Protein AF-A0A4R9JH61-F1 (afdb_monomer_lite)

pLDDT: mean 77.39, std 16.46, range [37.72, 97.69]

Sequence (126 aa):
MKALLVLPFFCFAVSLSAEALPSGEEFLKMDLDRALPLVESLSKEDSKILVSELRAEIKKSYPKVDHFYFLISHLEEIQAIEKEQARLRSLLWVYGLAFFLFFGFLGFLLLRQRQAIRDINQMLGK

Secondary structure (DSSP, 8-state):
-------------------PPPPHHHHHTS-HHHHHHHHHH--HHHHHHHHHHHHHHHHHH-TTHHHHHHHHHHHHHHHHHHHHHHHHHHHHHHHHHHHHHHHHHHHHHHHHHHHHHHHHHHHTT-

Organism: NCBI:txid2484948

Radius of gyration: 31.84 Å; chains: 1; bounding box: 53×57×86 Å

Structure (mmCIF, N/CA/C/O backbone):
data_AF-A0A4R9JH61-F1
#
_entry.id   AF-A0A4R9JH61-F1
#
loop_
_atom_site.group_PDB
_atom_site.id
_atom_site.type_symbol
_atom_site.label_atom_id
_atom_site.label_alt_id
_atom_site.label_comp_id
_atom_site.label_asym_id
_atom_site.label_entity_id
_atom_site.label_seq_id
_atom_site.pdbx_PDB_ins_code
_atom_site.Cartn_x
_atom_site.Cartn_y
_atom_site.Cartn_z
_atom_site.occupancy
_atom_site.B_iso_or_equiv
_atom_site.auth_seq_id
_atom_site.auth_comp_id
_atom_site.auth_asym_id
_atom_site.auth_atom_id
_atom_site.pdbx_PDB_model_num
ATOM 1 N N . MET A 1 1 ? 17.001 -47.892 22.574 1.00 41.22 1 MET A N 1
ATOM 2 C CA . MET A 1 1 ? 17.293 -48.192 21.149 1.00 41.22 1 MET A CA 1
ATOM 3 C C . MET A 1 1 ? 15.953 -48.536 20.504 1.00 41.22 1 MET A C 1
ATOM 5 O O . MET A 1 1 ? 15.289 -49.395 21.048 1.00 41.22 1 MET A O 1
ATOM 9 N N . LYS A 1 2 ? 15.422 -47.914 19.454 1.00 42.78 2 LYS A N 1
ATOM 10 C CA . LYS A 1 2 ? 15.968 -47.077 18.384 1.00 42.78 2 LYS A CA 1
ATOM 11 C C . LYS A 1 2 ? 14.905 -46.023 18.042 1.00 42.78 2 LYS A C 1
ATOM 13 O O . LYS A 1 2 ? 13.738 -46.367 17.889 1.00 42.78 2 LYS A O 1
ATOM 18 N N . ALA A 1 3 ? 15.322 -44.766 17.937 1.00 44.16 3 ALA A N 1
ATOM 19 C CA . ALA A 1 3 ? 14.541 -43.724 17.292 1.00 44.16 3 ALA A CA 1
ATOM 20 C C . ALA A 1 3 ? 14.484 -44.042 15.793 1.00 44.16 3 ALA A C 1
ATOM 22 O O . ALA A 1 3 ? 15.529 -44.215 15.166 1.00 44.16 3 ALA A O 1
ATOM 23 N N . LEU A 1 4 ? 13.282 -44.158 15.234 1.00 43.97 4 LEU A N 1
ATOM 24 C CA . LEU A 1 4 ? 13.083 -44.281 13.796 1.00 43.97 4 LEU A CA 1
ATOM 25 C C . LEU A 1 4 ? 12.769 -42.879 13.254 1.00 43.97 4 LEU A C 1
ATOM 27 O O . LEU A 1 4 ? 11.615 -42.488 13.117 1.00 43.97 4 LEU A O 1
ATOM 31 N N . LEU A 1 5 ? 13.822 -42.091 13.028 1.00 48.38 5 LEU A N 1
ATOM 32 C CA . LEU A 1 5 ? 13.764 -40.880 12.213 1.00 48.38 5 LEU A CA 1
ATOM 33 C C . LEU A 1 5 ? 13.569 -41.318 10.758 1.00 48.38 5 LEU A C 1
ATOM 35 O O . LEU A 1 5 ? 14.515 -41.775 10.121 1.00 48.38 5 LEU A O 1
ATOM 39 N N . VAL A 1 6 ? 12.349 -41.199 10.238 1.00 46.88 6 VAL A N 1
ATOM 40 C CA . VAL A 1 6 ? 12.094 -41.307 8.798 1.00 46.88 6 VAL A CA 1
ATOM 41 C C . VAL A 1 6 ? 12.058 -39.893 8.239 1.00 46.88 6 VAL A C 1
ATOM 43 O O . VAL A 1 6 ? 11.045 -39.203 8.269 1.00 46.88 6 VAL A O 1
ATOM 46 N N . LEU A 1 7 ? 13.226 -39.459 7.785 1.00 50.25 7 LEU A N 1
ATOM 47 C CA . LEU A 1 7 ? 13.425 -38.313 6.911 1.00 50.25 7 LEU A CA 1
ATOM 48 C C . LEU A 1 7 ? 13.150 -38.803 5.482 1.00 50.25 7 LEU A C 1
ATOM 50 O O . LEU A 1 7 ? 13.860 -39.706 5.036 1.00 50.25 7 LEU A O 1
ATOM 54 N N . PRO A 1 8 ? 12.206 -38.235 4.717 1.00 52.72 8 PRO A N 1
ATOM 55 C CA . PRO A 1 8 ? 12.297 -38.306 3.277 1.00 52.72 8 PRO A CA 1
ATOM 56 C C . PRO A 1 8 ? 13.042 -37.057 2.815 1.00 52.72 8 PRO A C 1
ATOM 58 O O . PRO A 1 8 ? 12.462 -36.022 2.498 1.00 52.72 8 PRO A O 1
ATOM 61 N N . PHE A 1 9 ? 14.367 -37.184 2.791 1.00 50.69 9 PHE A N 1
ATOM 62 C CA . PHE A 1 9 ? 15.212 -36.440 1.869 1.00 50.69 9 PHE A CA 1
ATOM 63 C C . PHE A 1 9 ? 14.895 -36.991 0.475 1.00 50.69 9 PHE A C 1
ATOM 65 O O . PHE A 1 9 ? 15.537 -37.930 0.010 1.00 50.69 9 PHE A O 1
ATOM 72 N N . PHE A 1 10 ? 13.828 -36.495 -0.152 1.00 45.00 10 PHE A N 1
ATOM 73 C CA . PHE A 1 10 ? 13.575 -36.780 -1.558 1.00 45.00 10 PHE A CA 1
ATOM 74 C C . PHE A 1 10 ? 14.138 -35.625 -2.371 1.00 45.00 10 PHE A C 1
ATOM 76 O O . PHE A 1 10 ? 13.542 -34.557 -2.493 1.00 45.00 10 PHE A O 1
ATOM 83 N N . CYS A 1 11 ? 15.351 -35.867 -2.861 1.00 46.19 11 CYS A N 1
ATOM 84 C CA . CYS A 1 11 ? 16.021 -35.108 -3.895 1.00 46.19 11 CYS A CA 1
ATOM 85 C C . CYS A 1 11 ? 15.071 -34.885 -5.075 1.00 46.19 11 CYS A C 1
ATOM 87 O O . CYS A 1 11 ? 14.910 -35.762 -5.920 1.00 46.19 11 CYS A O 1
ATOM 89 N N . PHE A 1 12 ? 14.490 -33.694 -5.166 1.00 37.97 12 PHE A N 1
ATOM 90 C CA . PHE A 1 12 ? 14.013 -33.162 -6.434 1.00 37.97 12 PHE A CA 1
ATOM 91 C C . PHE A 1 12 ? 15.093 -32.215 -6.959 1.00 37.97 12 PHE A C 1
ATOM 93 O O . PHE A 1 12 ? 14.965 -30.996 -6.950 1.00 37.97 12 PHE A O 1
ATOM 100 N N . ALA A 1 13 ? 16.215 -32.810 -7.371 1.00 42.88 13 ALA A N 1
ATOM 101 C CA . ALA A 1 13 ? 17.146 -32.160 -8.277 1.00 42.88 13 ALA A CA 1
ATOM 102 C C . ALA A 1 13 ? 16.502 -32.202 -9.667 1.00 42.88 13 ALA A C 1
ATOM 104 O O . ALA A 1 13 ? 16.837 -33.038 -10.502 1.00 42.88 13 ALA A O 1
ATOM 105 N N . VAL A 1 14 ? 15.515 -31.331 -9.889 1.00 40.16 14 VAL A N 1
ATOM 106 C CA . VAL A 1 14 ? 15.151 -30.952 -11.251 1.00 40.16 14 VAL A CA 1
ATOM 107 C C . VAL A 1 14 ? 16.349 -30.181 -11.759 1.00 40.16 14 VAL A C 1
ATOM 109 O O . VAL A 1 14 ? 16.620 -29.064 -11.322 1.00 40.16 14 VAL A O 1
ATOM 112 N N . SER A 1 15 ? 17.112 -30.823 -12.637 1.00 40.75 15 SER A N 1
ATOM 113 C CA . SER A 1 15 ? 17.967 -30.125 -13.578 1.00 40.75 15 SER A CA 1
ATOM 114 C C . SER A 1 15 ? 17.061 -29.194 -14.371 1.00 40.75 15 SER A C 1
ATOM 116 O O . SER A 1 15 ? 16.419 -29.607 -15.334 1.00 40.75 15 SER A O 1
ATOM 118 N N . LEU A 1 16 ? 16.944 -27.957 -13.890 1.00 37.72 16 LEU A N 1
ATOM 119 C CA . LEU A 1 16 ? 16.338 -26.864 -14.620 1.00 37.72 16 LEU A CA 1
ATOM 120 C C . LEU A 1 16 ? 17.279 -26.653 -15.800 1.00 37.72 16 LEU A C 1
ATOM 122 O O . LEU A 1 16 ? 18.367 -26.096 -15.654 1.00 37.72 16 LEU A O 1
ATOM 126 N N . SER A 1 17 ? 16.920 -27.276 -16.923 1.00 38.31 17 SER A N 1
ATOM 127 C CA . SER A 1 17 ? 17.529 -27.009 -18.214 1.00 38.31 17 SER A CA 1
ATOM 128 C C . SER A 1 17 ? 17.544 -25.495 -18.341 1.00 38.31 17 SER A C 1
ATOM 130 O O . SER A 1 17 ? 16.485 -24.870 -18.292 1.00 38.31 17 SER A O 1
ATOM 132 N N . ALA A 1 18 ? 18.738 -24.910 -18.371 1.00 43.38 18 ALA A N 1
ATOM 133 C CA . ALA A 1 18 ? 18.910 -23.504 -18.672 1.00 43.38 18 ALA A CA 1
ATOM 134 C C . ALA A 1 18 ? 18.510 -23.337 -20.140 1.00 43.38 18 ALA A C 1
ATOM 136 O O . ALA A 1 18 ? 19.352 -23.399 -21.035 1.00 43.38 18 ALA A O 1
ATOM 137 N N . GLU A 1 19 ? 17.202 -23.243 -20.381 1.00 50.78 19 GLU A N 1
ATOM 138 C CA . GLU A 1 19 ? 16.652 -22.745 -21.630 1.00 50.78 19 GLU A CA 1
ATOM 139 C C . GLU A 1 19 ? 17.307 -21.376 -21.813 1.00 50.78 19 GLU A C 1
ATOM 141 O O . GLU A 1 19 ? 17.181 -20.497 -20.955 1.00 50.78 19 GLU A O 1
ATOM 146 N N . ALA A 1 20 ? 18.141 -21.252 -22.843 1.00 59.88 20 ALA A N 1
ATOM 147 C CA . ALA A 1 20 ? 18.878 -20.028 -23.092 1.00 59.88 20 ALA A CA 1
ATOM 148 C C . ALA A 1 20 ? 17.877 -18.871 -23.176 1.00 59.88 20 ALA A C 1
ATOM 150 O O . ALA A 1 20 ? 16.856 -18.987 -23.855 1.00 59.88 20 ALA A O 1
ATOM 151 N N . LEU A 1 21 ? 18.156 -17.784 -22.452 1.00 63.84 21 LEU A N 1
ATOM 152 C CA . LEU A 1 21 ? 17.295 -16.607 -22.461 1.00 63.84 21 LEU A CA 1
ATOM 153 C C . LEU A 1 21 ? 17.053 -16.168 -23.911 1.00 63.84 21 LEU A C 1
ATOM 155 O O . LEU A 1 21 ? 18.028 -16.015 -24.655 1.00 63.84 21 LEU A O 1
ATOM 159 N N . PRO A 1 22 ? 15.786 -15.985 -24.324 1.00 69.94 22 PRO A N 1
ATOM 160 C CA . PRO A 1 22 ? 15.492 -15.514 -25.664 1.00 69.94 22 PRO A CA 1
ATOM 161 C C . PRO A 1 22 ? 16.076 -14.114 -25.828 1.00 69.94 22 PRO A C 1
ATOM 163 O O . PRO A 1 22 ? 15.961 -13.273 -24.934 1.00 69.94 22 PRO A O 1
ATOM 166 N N . SER A 1 23 ? 16.694 -13.865 -26.979 1.00 72.81 23 SER A N 1
ATOM 167 C CA . SER A 1 23 ? 17.233 -12.539 -27.285 1.00 72.81 23 SER A CA 1
ATOM 168 C C . SER A 1 23 ? 16.116 -11.491 -27.308 1.00 72.81 23 SER A C 1
ATOM 170 O O . SER A 1 23 ? 14.976 -11.796 -27.668 1.00 72.81 23 SER A O 1
ATOM 172 N N . GLY A 1 24 ? 16.430 -10.232 -26.989 1.00 66.94 24 GLY A N 1
ATOM 173 C CA . GLY A 1 24 ? 15.439 -9.143 -27.027 1.00 66.94 24 GLY A CA 1
ATOM 174 C C . GLY A 1 24 ? 14.651 -9.029 -28.350 1.00 66.94 24 GLY A C 1
ATOM 175 O O . GLY A 1 24 ? 13.469 -8.694 -28.335 1.00 66.94 24 GLY A O 1
ATOM 176 N N . GLU A 1 25 ? 15.258 -9.361 -29.494 1.00 68.00 25 GLU A N 1
ATOM 177 C CA . GLU A 1 25 ? 14.579 -9.374 -30.801 1.00 68.00 25 GLU A CA 1
ATOM 178 C C . GLU A 1 25 ? 13.568 -10.527 -30.932 1.00 68.00 25 GLU A C 1
ATOM 180 O O . GLU A 1 25 ? 12.471 -10.346 -31.465 1.00 68.00 25 GLU A O 1
ATOM 185 N N . GLU A 1 26 ? 13.930 -11.710 -30.438 1.00 71.81 26 GLU A N 1
ATOM 186 C CA . GLU A 1 26 ? 13.079 -12.901 -30.438 1.00 71.81 26 GLU A CA 1
ATOM 187 C C . GLU A 1 26 ? 11.907 -12.742 -29.465 1.00 71.81 26 GLU A C 1
ATOM 189 O O . GLU A 1 26 ? 10.772 -13.081 -29.798 1.00 71.81 26 GLU A O 1
ATOM 194 N N . PHE A 1 27 ? 12.155 -12.112 -28.315 1.00 72.69 27 PHE A N 1
ATOM 195 C CA . PHE A 1 27 ? 11.123 -11.791 -27.337 1.00 72.69 27 PHE A CA 1
ATOM 196 C C . PHE A 1 27 ? 10.089 -10.785 -27.877 1.00 72.69 27 PHE A C 1
ATOM 198 O O . PHE A 1 27 ? 8.895 -10.962 -27.655 1.00 72.69 27 PHE A O 1
ATOM 205 N N . LEU A 1 28 ? 10.505 -9.764 -28.642 1.00 70.00 28 LEU A N 1
ATOM 206 C CA . LEU A 1 28 ? 9.579 -8.788 -29.251 1.00 70.00 28 LEU A CA 1
ATOM 207 C C . LEU A 1 28 ? 8.662 -9.385 -30.323 1.00 70.00 28 LEU A C 1
ATOM 209 O O . LEU A 1 28 ? 7.598 -8.831 -30.591 1.00 70.00 28 LEU A O 1
ATOM 213 N N . LYS A 1 29 ? 9.089 -10.474 -30.967 1.00 78.12 29 LYS A N 1
ATOM 214 C CA . LYS A 1 29 ? 8.329 -11.157 -32.024 1.00 78.12 29 LYS A CA 1
ATOM 215 C C . LYS A 1 29 ? 7.487 -12.319 -31.492 1.00 78.12 29 LYS A C 1
ATOM 217 O O . LYS A 1 29 ? 6.760 -12.932 -32.270 1.00 78.12 29 LYS A O 1
ATOM 222 N N . MET A 1 30 ? 7.604 -12.644 -30.205 1.00 77.94 30 MET A N 1
ATOM 223 C CA . MET A 1 30 ? 6.884 -13.746 -29.579 1.00 77.94 30 MET A CA 1
ATOM 224 C C . MET A 1 30 ? 5.426 -13.359 -29.298 1.00 77.94 30 MET A C 1
ATOM 226 O O . MET A 1 30 ? 5.140 -12.258 -28.831 1.00 77.94 30 MET A O 1
ATOM 230 N N . ASP A 1 31 ? 4.501 -14.287 -29.547 1.00 75.69 31 ASP A N 1
ATOM 231 C CA . ASP A 1 31 ? 3.092 -14.103 -29.197 1.00 75.69 31 ASP A CA 1
ATOM 232 C C . ASP A 1 31 ? 2.904 -13.985 -27.677 1.00 75.69 31 ASP A C 1
ATOM 234 O O . ASP A 1 31 ? 3.561 -14.675 -26.888 1.00 75.69 31 ASP A O 1
ATOM 238 N N . LEU A 1 32 ? 1.953 -13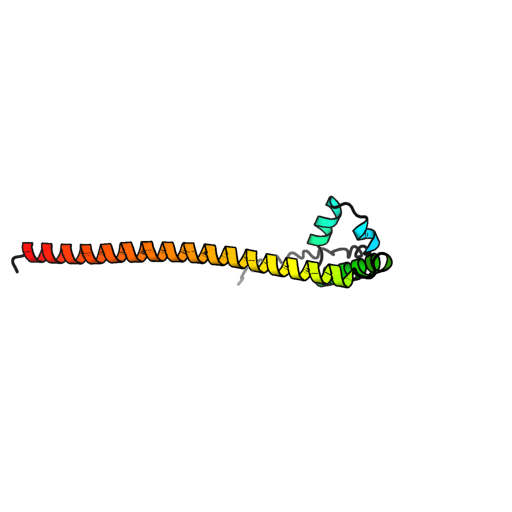.141 -27.266 1.00 69.75 32 LEU A N 1
ATOM 239 C CA . LEU A 1 32 ? 1.699 -12.804 -25.860 1.00 69.75 32 LEU A CA 1
ATOM 240 C C . LEU A 1 32 ? 1.420 -14.046 -24.990 1.00 69.75 32 LEU A C 1
ATOM 242 O O . LEU A 1 32 ? 1.876 -14.113 -23.849 1.00 69.75 32 LEU A O 1
ATOM 246 N N . ASP A 1 33 ? 0.761 -15.059 -25.559 1.00 73.62 33 ASP A N 1
ATOM 247 C CA . ASP A 1 33 ? 0.428 -16.328 -24.893 1.00 73.62 33 ASP A CA 1
ATOM 248 C C . ASP A 1 33 ? 1.664 -17.160 -24.510 1.00 73.62 33 ASP A C 1
ATOM 250 O O . ASP A 1 33 ? 1.609 -17.976 -23.591 1.00 73.62 33 ASP A O 1
ATOM 254 N N . ARG A 1 34 ? 2.793 -16.960 -25.203 1.00 73.62 34 ARG A N 1
ATOM 255 C CA . ARG A 1 34 ? 4.076 -17.620 -24.905 1.00 73.62 34 ARG A CA 1
ATOM 256 C C . ARG A 1 34 ? 5.026 -16.722 -24.123 1.00 73.62 34 ARG A C 1
ATOM 258 O O . ARG A 1 34 ? 5.815 -17.227 -23.329 1.00 73.62 34 ARG A O 1
ATOM 265 N N . ALA A 1 35 ? 4.924 -15.409 -24.312 1.00 73.69 35 ALA A N 1
ATOM 266 C CA . ALA A 1 35 ? 5.749 -14.437 -23.608 1.00 73.69 35 ALA A CA 1
ATOM 267 C C . ALA A 1 35 ? 5.393 -14.344 -22.114 1.00 73.69 35 ALA A C 1
ATOM 269 O O . ALA A 1 35 ? 6.292 -14.262 -21.281 1.00 73.69 35 ALA A O 1
ATOM 270 N N . LEU A 1 36 ? 4.102 -14.398 -21.756 1.00 73.75 36 LEU A N 1
ATOM 271 C CA . LEU A 1 36 ? 3.650 -14.251 -20.365 1.00 73.75 36 LEU A CA 1
ATOM 272 C C . LEU A 1 36 ? 4.179 -15.351 -19.419 1.00 73.75 36 LEU A C 1
ATOM 274 O O . LEU A 1 36 ? 4.791 -14.993 -18.412 1.00 73.75 36 LEU A O 1
ATOM 278 N N . PRO A 1 37 ? 4.053 -16.659 -19.732 1.00 78.12 37 PRO A N 1
ATOM 279 C CA . PRO A 1 37 ? 4.622 -17.715 -18.889 1.00 78.12 37 PRO A CA 1
ATOM 280 C C . PRO A 1 37 ? 6.145 -17.616 -18.766 1.00 78.12 37 PRO A C 1
ATOM 282 O O . PRO A 1 37 ? 6.714 -17.942 -17.726 1.00 78.12 37 PRO A O 1
ATOM 285 N N . LEU A 1 38 ? 6.810 -17.150 -19.829 1.00 76.00 38 LEU A N 1
ATOM 286 C CA . LEU A 1 38 ? 8.256 -16.988 -19.847 1.00 76.00 38 LEU A CA 1
ATOM 287 C C . LEU A 1 38 ? 8.669 -15.869 -18.890 1.00 76.00 38 LEU A C 1
ATOM 289 O O . LEU A 1 38 ? 9.507 -16.117 -18.030 1.00 76.00 38 LEU A O 1
ATOM 293 N N . VAL A 1 39 ? 8.008 -14.705 -18.940 1.00 77.44 39 VAL A N 1
ATOM 294 C CA . VAL A 1 39 ? 8.226 -13.589 -17.997 1.00 77.44 39 VAL A CA 1
ATOM 295 C C . VAL A 1 39 ? 7.991 -14.006 -16.547 1.00 77.44 39 VAL A C 1
ATOM 297 O O . VAL A 1 39 ? 8.778 -13.632 -15.681 1.00 77.44 39 VAL A O 1
ATOM 300 N N . GLU A 1 40 ? 6.948 -14.793 -16.274 1.00 77.56 40 GLU A N 1
ATOM 301 C CA . GLU A 1 40 ? 6.653 -15.295 -14.924 1.00 77.56 40 GLU A CA 1
ATOM 302 C C . GLU A 1 40 ? 7.718 -16.269 -14.396 1.00 77.56 40 GLU A C 1
ATOM 304 O O . GLU A 1 40 ? 7.928 -16.355 -13.186 1.00 77.56 40 GLU A O 1
ATOM 309 N N . SER A 1 41 ? 8.413 -16.977 -15.291 1.00 79.00 41 SER A N 1
ATOM 310 C CA . SER A 1 41 ? 9.491 -17.908 -14.937 1.00 79.00 41 SER A CA 1
ATOM 311 C C . SER A 1 41 ? 10.869 -17.250 -14.767 1.00 79.00 41 SER A C 1
ATOM 313 O O . SER A 1 41 ? 11.793 -17.898 -14.274 1.00 79.00 41 SER A O 1
ATOM 315 N N . LEU A 1 42 ? 11.024 -15.975 -15.153 1.00 79.31 42 LEU A N 1
ATOM 316 C CA . LEU A 1 42 ? 12.310 -15.278 -15.104 1.00 79.31 42 LEU A CA 1
ATOM 317 C C . LEU A 1 42 ? 12.733 -14.933 -13.674 1.00 79.31 42 LEU A C 1
ATOM 319 O O . LEU A 1 42 ? 11.955 -14.440 -12.854 1.00 79.31 42 LEU A O 1
ATOM 323 N N . SER A 1 43 ? 14.030 -15.089 -13.405 1.00 76.75 43 SER A N 1
ATOM 324 C CA . SER A 1 43 ? 14.637 -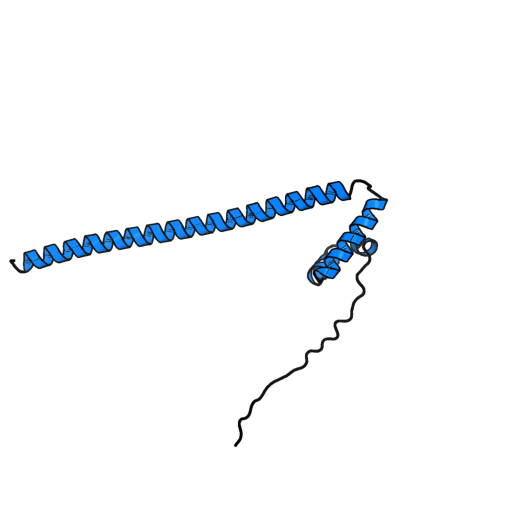14.529 -12.202 1.00 76.75 43 SER A CA 1
ATOM 325 C C . SER A 1 43 ? 14.781 -13.004 -12.316 1.00 76.75 43 SER A C 1
ATOM 327 O O . SER A 1 43 ? 14.738 -12.411 -13.397 1.00 76.75 43 SER A O 1
ATOM 329 N N . LYS A 1 44 ? 15.002 -12.331 -11.180 1.00 78.62 44 LYS A N 1
ATOM 330 C CA . LYS A 1 44 ? 15.227 -10.874 -11.139 1.00 78.62 44 LYS A CA 1
ATOM 331 C C . LYS A 1 44 ? 16.446 -10.438 -11.962 1.00 78.62 44 LYS A C 1
ATOM 333 O O . LYS A 1 44 ? 16.498 -9.297 -12.422 1.00 78.62 44 LYS A O 1
ATOM 338 N N . GLU A 1 45 ? 17.443 -11.305 -12.088 1.00 77.19 45 GLU A N 1
ATOM 339 C CA . GLU A 1 45 ? 18.672 -11.034 -12.834 1.00 77.19 45 GLU A CA 1
ATOM 340 C C . GLU A 1 45 ? 18.419 -11.175 -14.335 1.00 77.19 45 GLU A C 1
ATOM 342 O O . GLU A 1 45 ? 18.722 -10.254 -15.095 1.00 77.19 45 GLU A O 1
ATOM 347 N N . ASP A 1 46 ? 17.725 -12.238 -14.731 1.00 77.88 46 ASP A N 1
ATOM 348 C CA . ASP A 1 46 ? 17.370 -12.513 -16.125 1.00 77.88 46 ASP A CA 1
ATOM 349 C C . ASP 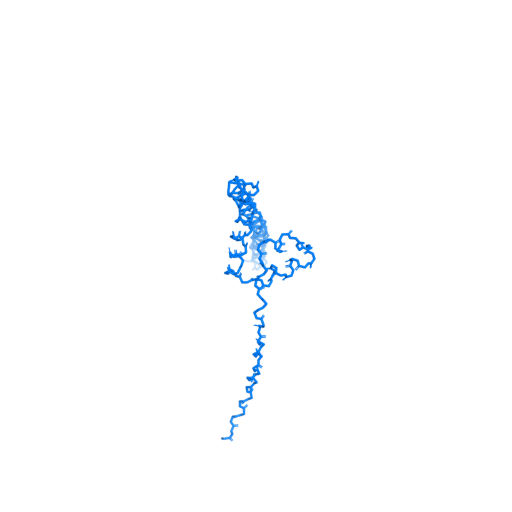A 1 46 ? 16.397 -11.473 -16.690 1.00 77.88 46 ASP A C 1
ATOM 351 O O . ASP A 1 46 ? 16.567 -10.976 -17.803 1.00 77.88 46 ASP A O 1
ATOM 355 N N . SER A 1 47 ? 15.426 -11.046 -15.878 1.00 80.31 47 SER A N 1
ATOM 356 C CA . SER A 1 47 ? 14.517 -9.937 -16.186 1.00 80.31 47 SER A CA 1
ATOM 357 C C . SER A 1 47 ? 15.277 -8.646 -16.530 1.00 80.31 47 SER A C 1
ATOM 359 O O . SER A 1 47 ? 14.951 -7.971 -17.509 1.00 80.31 47 SER A O 1
ATOM 361 N N . LYS A 1 48 ? 16.322 -8.297 -15.767 1.00 79.75 48 LYS A N 1
ATOM 362 C CA . LYS A 1 48 ? 17.137 -7.097 -16.032 1.00 79.75 48 LYS A CA 1
ATOM 363 C C . LYS A 1 48 ? 17.941 -7.207 -17.323 1.00 79.75 48 LYS A C 1
ATOM 365 O O . LYS A 1 48 ? 18.105 -6.195 -18.012 1.00 79.75 48 LYS A O 1
ATOM 370 N N . ILE A 1 49 ? 18.453 -8.398 -17.628 1.00 81.56 49 ILE A N 1
ATOM 371 C CA . ILE A 1 49 ? 19.189 -8.665 -18.868 1.00 81.56 49 ILE A CA 1
ATOM 372 C C . ILE A 1 49 ? 18.239 -8.484 -20.055 1.00 81.56 49 ILE A C 1
ATOM 374 O O . ILE A 1 49 ? 18.514 -7.661 -20.926 1.00 81.56 49 ILE A O 1
ATOM 378 N N . LEU A 1 50 ? 17.065 -9.121 -20.012 1.00 81.00 50 LEU A N 1
ATOM 379 C CA . LEU A 1 50 ? 16.051 -9.034 -21.063 1.00 81.00 50 LEU A CA 1
ATOM 380 C C . LEU A 1 50 ? 15.578 -7.587 -21.300 1.00 81.00 50 LEU A C 1
ATOM 382 O O . LEU A 1 50 ? 15.532 -7.124 -22.435 1.00 81.00 50 LEU A O 1
ATOM 386 N N . VAL A 1 51 ? 15.300 -6.821 -20.236 1.00 82.38 51 VAL A N 1
ATOM 387 C CA . VAL A 1 51 ? 14.937 -5.392 -20.345 1.00 82.38 51 VAL A CA 1
ATOM 388 C C . VAL A 1 51 ? 16.050 -4.573 -21.005 1.00 82.38 51 VAL A C 1
ATOM 390 O O . VAL A 1 51 ? 15.771 -3.657 -21.784 1.00 82.38 51 VAL A O 1
ATOM 393 N N . SER A 1 52 ? 17.312 -4.883 -20.705 1.00 81.62 52 SER A N 1
ATOM 394 C CA . SER A 1 52 ? 18.460 -4.179 -21.285 1.00 81.62 52 SER A CA 1
ATOM 395 C C . SER A 1 52 ? 18.625 -4.497 -22.771 1.00 81.62 52 SER A C 1
ATOM 397 O O . SER A 1 52 ? 18.853 -3.581 -23.563 1.00 81.62 52 SER A O 1
ATOM 399 N N . GLU A 1 53 ? 18.448 -5.759 -23.162 1.00 82.06 53 GLU A N 1
ATOM 400 C CA . GLU A 1 53 ? 18.471 -6.184 -24.565 1.00 82.06 53 GLU A CA 1
ATOM 401 C C . GLU A 1 53 ? 17.309 -5.592 -25.366 1.00 82.06 53 GLU A C 1
ATOM 403 O O . GLU A 1 53 ? 17.527 -5.035 -26.441 1.00 82.06 53 GLU A O 1
ATOM 408 N N . LEU A 1 54 ? 16.092 -5.606 -24.815 1.00 81.25 54 LEU A N 1
ATOM 409 C CA . LEU A 1 54 ? 14.916 -4.976 -25.423 1.00 81.25 54 LEU A CA 1
ATOM 410 C C . LEU A 1 54 ? 15.134 -3.481 -25.654 1.00 81.25 54 LEU A C 1
ATOM 412 O O . LEU A 1 54 ? 14.828 -2.945 -26.720 1.00 81.25 54 LEU A O 1
ATOM 416 N N . ARG A 1 55 ? 15.712 -2.794 -24.666 1.00 80.75 55 ARG A N 1
ATOM 417 C CA . ARG A 1 55 ? 16.048 -1.375 -24.783 1.00 80.75 55 ARG A CA 1
ATOM 418 C C . ARG A 1 55 ? 17.108 -1.137 -25.857 1.00 80.75 55 ARG A C 1
ATOM 420 O O . ARG A 1 55 ? 16.975 -0.181 -26.619 1.00 80.75 55 ARG A O 1
ATOM 427 N N . ALA A 1 56 ? 18.132 -1.985 -25.933 1.00 81.50 56 ALA A N 1
ATOM 428 C CA . ALA A 1 56 ? 19.176 -1.894 -26.951 1.00 81.50 56 ALA A CA 1
ATOM 429 C C . ALA A 1 56 ? 18.616 -2.112 -28.364 1.00 81.50 56 ALA A C 1
ATOM 431 O O . ALA A 1 56 ? 18.981 -1.373 -29.279 1.00 81.50 56 ALA A O 1
ATOM 432 N N . GLU A 1 57 ? 17.694 -3.060 -28.529 1.00 80.19 57 GLU A N 1
ATOM 433 C CA . GLU A 1 57 ? 17.052 -3.354 -29.810 1.00 80.19 57 GLU A CA 1
ATOM 434 C C . GLU A 1 57 ? 16.144 -2.204 -30.265 1.00 80.19 57 GLU A C 1
ATOM 436 O O . GLU A 1 57 ? 16.280 -1.689 -31.375 1.00 80.19 57 GLU A O 1
ATOM 441 N N . ILE A 1 58 ? 15.281 -1.700 -29.378 1.00 78.56 58 ILE A N 1
ATOM 442 C CA . ILE A 1 58 ? 14.354 -0.608 -29.710 1.00 78.56 58 ILE A CA 1
ATOM 443 C C . ILE A 1 58 ? 15.104 0.712 -29.933 1.00 78.56 58 ILE A C 1
ATOM 445 O O . ILE A 1 58 ? 14.709 1.502 -30.791 1.00 78.56 58 ILE A O 1
ATOM 449 N N . LYS A 1 59 ? 16.224 0.948 -29.238 1.00 81.56 59 LYS A N 1
ATOM 450 C CA . LYS A 1 59 ? 17.056 2.149 -29.422 1.00 81.56 59 LYS A CA 1
ATOM 451 C C . LYS A 1 59 ? 17.597 2.293 -30.845 1.00 81.56 59 LYS A C 1
ATOM 453 O O . LYS A 1 59 ? 17.768 3.425 -31.298 1.00 81.56 59 LYS A O 1
ATOM 458 N N . LYS A 1 60 ? 17.813 1.180 -31.563 1.00 80.19 60 LYS A N 1
ATOM 459 C CA . LYS A 1 60 ? 18.215 1.191 -32.984 1.00 80.19 60 LYS A CA 1
ATOM 460 C C . LYS A 1 60 ? 17.156 1.856 -33.871 1.00 80.19 60 LYS A C 1
ATOM 462 O O . LYS A 1 60 ? 17.509 2.544 -34.822 1.00 80.19 60 LYS A O 1
ATOM 467 N N . SER A 1 61 ? 15.877 1.677 -33.537 1.00 76.81 61 SER A N 1
ATOM 468 C CA . SER A 1 61 ? 14.739 2.223 -34.291 1.00 76.81 61 SER A CA 1
ATOM 469 C C . SER A 1 61 ? 14.218 3.546 -33.716 1.00 76.81 61 SER A C 1
ATOM 471 O O . SER A 1 61 ? 13.703 4.383 -34.455 1.00 76.81 61 SER A O 1
ATOM 473 N N . TYR A 1 62 ? 14.361 3.766 -32.404 1.00 74.12 62 TYR A N 1
ATOM 474 C CA . TYR A 1 62 ? 13.873 4.956 -31.711 1.00 74.12 62 TYR A CA 1
ATOM 475 C C . TYR A 1 62 ? 14.879 5.481 -30.665 1.00 74.12 62 TYR A C 1
ATOM 477 O O . TYR A 1 62 ? 14.952 4.974 -29.543 1.00 74.12 62 TYR A O 1
ATOM 485 N N . PRO A 1 63 ? 15.619 6.567 -30.957 1.00 76.62 63 PRO A N 1
ATOM 486 C CA . PRO A 1 63 ? 16.703 7.045 -30.094 1.00 76.62 63 PRO A CA 1
ATOM 487 C C . PRO A 1 63 ? 16.235 7.673 -28.770 1.00 76.62 63 PRO A C 1
ATOM 489 O O . PRO A 1 63 ? 17.041 7.842 -27.858 1.00 76.62 63 PRO A O 1
ATOM 492 N N . LYS A 1 64 ? 14.943 8.008 -28.629 1.00 78.94 64 LYS A N 1
ATOM 493 C CA . LYS A 1 64 ? 14.364 8.550 -27.383 1.00 78.94 64 LYS A CA 1
ATOM 494 C C . LYS A 1 64 ? 13.749 7.468 -26.482 1.00 78.94 64 LYS A C 1
ATOM 496 O O . LYS A 1 64 ? 13.037 7.813 -25.538 1.00 78.94 64 LYS A O 1
ATOM 501 N N . VAL A 1 65 ? 13.993 6.179 -26.752 1.00 80.94 65 VAL A N 1
ATOM 502 C CA . VAL A 1 65 ? 13.399 5.074 -25.975 1.00 80.94 65 VAL A CA 1
ATOM 503 C C . VAL A 1 65 ? 13.760 5.153 -24.491 1.00 80.94 65 VAL A C 1
ATOM 505 O O . VAL A 1 65 ? 12.919 4.874 -23.646 1.00 80.94 65 VAL A O 1
ATOM 508 N N . ASP A 1 66 ? 14.965 5.627 -24.170 1.00 79.12 66 ASP A N 1
ATOM 509 C CA . ASP A 1 66 ? 15.429 5.794 -22.790 1.00 79.12 66 ASP A CA 1
ATOM 510 C C . ASP A 1 66 ? 14.551 6.793 -22.019 1.00 79.12 66 ASP A C 1
ATOM 512 O O . ASP A 1 66 ? 14.173 6.548 -20.875 1.00 79.12 66 ASP A O 1
ATOM 516 N N . HIS A 1 67 ? 14.170 7.898 -22.668 1.00 79.50 67 HIS A N 1
ATOM 517 C CA . HIS A 1 67 ? 13.306 8.917 -22.075 1.00 79.50 67 HIS A CA 1
ATOM 518 C C . HIS A 1 67 ? 11.861 8.426 -21.934 1.00 79.50 67 HIS A C 1
ATOM 520 O O . HIS A 1 67 ? 11.230 8.644 -20.904 1.00 79.50 67 HIS A O 1
ATOM 526 N N . PHE A 1 68 ? 11.354 7.723 -22.950 1.00 79.44 68 PHE A N 1
ATOM 527 C CA . PHE A 1 68 ? 10.024 7.115 -22.914 1.00 79.44 68 PHE A CA 1
ATOM 528 C C . PHE A 1 68 ? 9.909 6.061 -21.803 1.00 79.44 68 PHE A C 1
ATOM 530 O O . PHE A 1 68 ? 9.001 6.136 -20.981 1.00 79.44 68 PHE A O 1
ATOM 537 N N . TYR A 1 69 ? 10.867 5.132 -21.729 1.00 83.62 69 TYR A N 1
ATOM 538 C CA . TYR A 1 69 ? 10.918 4.108 -20.687 1.00 83.62 69 TYR A CA 1
ATOM 539 C C . TYR A 1 69 ? 10.996 4.735 -19.294 1.00 83.62 69 TYR A C 1
ATOM 541 O O . TYR A 1 69 ? 10.288 4.313 -18.384 1.00 83.62 69 TYR A O 1
ATOM 549 N N . PHE A 1 70 ? 11.839 5.757 -19.123 1.00 82.19 70 PHE A N 1
ATOM 550 C CA . PHE A 1 70 ? 11.980 6.450 -17.845 1.00 82.19 70 PHE A CA 1
ATOM 551 C C . PHE A 1 70 ? 10.654 7.056 -17.367 1.00 82.19 70 PHE A C 1
ATOM 553 O O . PHE A 1 70 ? 10.290 6.880 -16.204 1.00 82.19 70 PHE A O 1
ATOM 560 N N . LEU A 1 71 ? 9.927 7.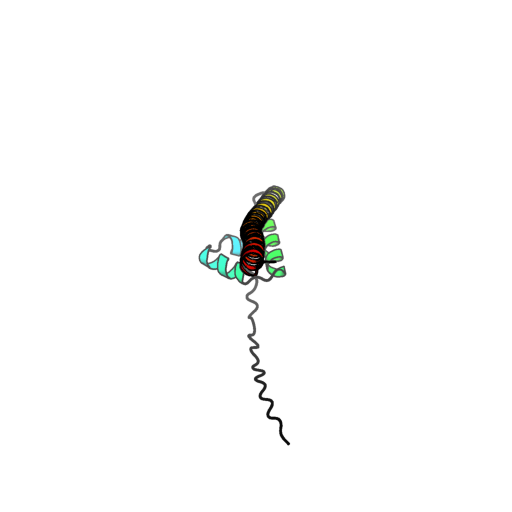728 -18.267 1.00 82.69 71 LEU A N 1
ATOM 561 C CA . LEU A 1 71 ? 8.630 8.333 -17.963 1.00 82.69 71 LEU A CA 1
ATOM 562 C C . LEU A 1 71 ? 7.575 7.280 -17.613 1.00 82.69 71 LEU A C 1
ATOM 564 O O . LEU A 1 71 ? 6.900 7.424 -16.599 1.00 82.69 71 LEU A O 1
ATOM 568 N N . ILE A 1 72 ? 7.452 6.216 -18.413 1.00 85.44 72 ILE A N 1
ATOM 569 C CA . ILE A 1 72 ? 6.486 5.140 -18.153 1.00 85.44 72 ILE A CA 1
ATOM 570 C C . ILE A 1 72 ? 6.783 4.450 -16.820 1.00 85.44 72 ILE A C 1
ATOM 572 O O . ILE A 1 72 ? 5.883 4.325 -15.998 1.00 85.44 72 ILE A O 1
ATOM 576 N N . SER A 1 73 ? 8.046 4.103 -16.556 1.00 81.88 73 SER A N 1
ATOM 577 C CA . SER A 1 73 ? 8.448 3.456 -15.303 1.00 81.88 73 SER A CA 1
ATOM 578 C C . SER A 1 73 ? 8.105 4.304 -14.074 1.00 81.88 73 SER A C 1
ATOM 580 O O . SER A 1 73 ? 7.643 3.759 -13.078 1.00 81.88 73 SER A O 1
ATOM 582 N N . HIS A 1 74 ? 8.295 5.626 -14.136 1.00 84.44 74 HIS A N 1
ATOM 583 C CA . HIS A 1 74 ? 7.917 6.516 -13.032 1.00 84.44 74 HIS A CA 1
ATOM 584 C C . HIS A 1 74 ? 6.398 6.638 -12.880 1.00 84.44 74 HIS A C 1
ATOM 586 O O . HIS A 1 74 ? 5.892 6.681 -11.762 1.00 84.44 74 HIS A O 1
ATOM 592 N N . LEU A 1 75 ? 5.652 6.694 -13.986 1.00 78.44 75 LEU A N 1
ATOM 593 C CA . LEU A 1 75 ? 4.189 6.757 -13.942 1.00 78.44 75 LEU A CA 1
ATOM 594 C C . LEU A 1 75 ? 3.568 5.465 -13.396 1.00 78.44 75 LEU A C 1
ATOM 596 O O . LEU A 1 75 ? 2.571 5.527 -12.679 1.00 78.44 75 LEU A O 1
ATOM 600 N N . GLU A 1 76 ? 4.142 4.307 -13.715 1.00 83.06 76 GLU A N 1
ATOM 601 C CA . GLU A 1 76 ? 3.732 3.018 -13.151 1.00 83.06 76 GLU A CA 1
ATOM 602 C C . GLU A 1 76 ? 4.037 2.933 -11.655 1.00 83.06 76 GLU A C 1
ATOM 604 O O . GLU A 1 76 ? 3.191 2.479 -10.887 1.00 83.06 76 GLU A O 1
ATOM 609 N N . GLU A 1 77 ? 5.199 3.428 -11.223 1.00 79.75 77 GLU A N 1
ATOM 610 C CA . GLU A 1 77 ? 5.557 3.488 -9.805 1.00 79.75 77 GLU A CA 1
ATOM 611 C C . GLU A 1 77 ? 4.590 4.385 -9.018 1.00 79.75 77 GLU A C 1
ATOM 613 O O . GLU A 1 77 ? 4.075 3.970 -7.980 1.00 79.75 77 GLU A O 1
ATOM 618 N N . ILE A 1 78 ? 4.256 5.571 -9.542 1.00 82.38 78 ILE A N 1
ATOM 619 C CA . ILE A 1 78 ? 3.259 6.466 -8.930 1.00 82.38 78 ILE A CA 1
ATOM 620 C C . ILE A 1 78 ? 1.899 5.764 -8.815 1.00 82.38 78 ILE A C 1
ATOM 622 O O . ILE A 1 78 ? 1.292 5.779 -7.745 1.00 82.38 78 ILE A O 1
ATOM 626 N N . GLN A 1 79 ? 1.435 5.101 -9.877 1.00 82.31 79 GLN A N 1
ATOM 627 C CA . GLN A 1 79 ? 0.170 4.358 -9.847 1.00 82.31 79 GLN A CA 1
ATOM 628 C C . GLN A 1 79 ? 0.190 3.200 -8.843 1.00 82.31 79 GLN A C 1
ATOM 630 O O . GLN A 1 79 ? -0.804 2.963 -8.151 1.00 82.31 79 GLN A O 1
ATOM 635 N N . ALA A 1 80 ? 1.306 2.475 -8.747 1.00 83.69 80 ALA A N 1
ATOM 636 C CA . ALA A 1 80 ? 1.469 1.400 -7.777 1.00 83.69 80 ALA A CA 1
ATOM 637 C C . ALA A 1 80 ? 1.378 1.940 -6.342 1.00 83.69 80 ALA A C 1
ATOM 639 O O . ALA A 1 80 ? 0.615 1.402 -5.534 1.00 83.69 80 ALA A O 1
ATOM 640 N N . ILE A 1 81 ? 2.061 3.055 -6.058 1.00 78.12 81 ILE A N 1
ATOM 641 C CA . ILE A 1 81 ? 2.011 3.743 -4.761 1.00 78.12 81 ILE A CA 1
ATOM 642 C C . ILE A 1 81 ? 0.585 4.201 -4.442 1.00 78.12 81 ILE A C 1
ATOM 644 O O . ILE A 1 81 ? 0.089 3.947 -3.344 1.00 78.12 81 ILE A O 1
ATOM 648 N N . GLU A 1 82 ? -0.111 4.844 -5.380 1.00 80.62 82 GLU A N 1
ATOM 649 C CA . GLU A 1 82 ? -1.490 5.300 -5.165 1.00 80.62 82 GLU A CA 1
ATOM 650 C C . GLU A 1 82 ? -2.445 4.134 -4.883 1.00 80.62 82 GLU A C 1
ATOM 652 O O . GLU A 1 82 ? -3.286 4.214 -3.981 1.00 80.62 82 GLU A O 1
ATOM 657 N N . LYS A 1 83 ? -2.295 3.018 -5.605 1.00 83.75 83 LYS A N 1
ATOM 658 C CA . LYS A 1 83 ? -3.106 1.812 -5.400 1.00 83.75 83 LY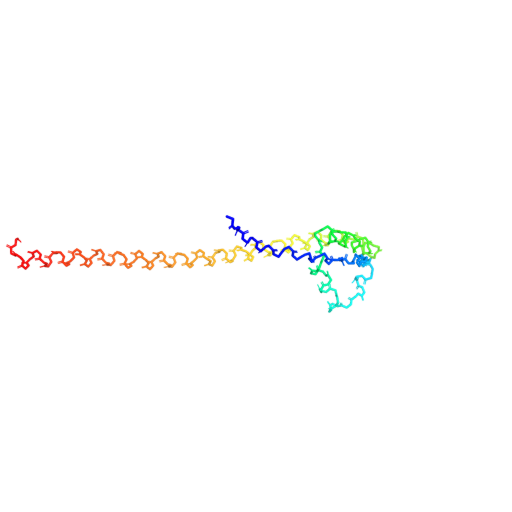S A CA 1
ATOM 659 C C . LYS A 1 83 ? -2.860 1.189 -4.025 1.00 83.75 83 LYS A C 1
ATOM 661 O O . LYS A 1 83 ? -3.815 0.790 -3.351 1.00 83.75 83 LYS A O 1
ATOM 666 N N . GLU A 1 84 ? -1.606 1.130 -3.582 1.00 78.38 84 GLU A N 1
ATOM 667 C CA . GLU A 1 84 ? -1.257 0.680 -2.232 1.00 78.38 84 GLU A CA 1
ATOM 668 C C . GLU A 1 84 ? -1.813 1.618 -1.157 1.00 78.38 84 GLU A C 1
ATOM 670 O O . GLU A 1 84 ? -2.434 1.157 -0.195 1.00 78.38 84 GLU A O 1
ATOM 675 N N . GLN A 1 85 ? -1.683 2.934 -1.338 1.00 80.06 85 GLN A N 1
ATOM 676 C CA . GLN A 1 85 ? -2.233 3.924 -0.413 1.00 80.06 85 GLN A CA 1
ATOM 677 C C . GLN A 1 85 ? -3.760 3.847 -0.320 1.00 80.06 85 GLN A C 1
ATOM 679 O O . GLN A 1 85 ? -4.309 3.915 0.782 1.00 80.06 85 GLN A O 1
ATOM 684 N N . ALA A 1 86 ? -4.464 3.652 -1.437 1.00 84.12 86 ALA A N 1
ATOM 685 C CA . ALA A 1 86 ? -5.913 3.464 -1.443 1.00 84.12 86 ALA A CA 1
ATOM 686 C C . ALA A 1 86 ? -6.327 2.220 -0.638 1.00 84.12 86 ALA A C 1
ATOM 688 O O . ALA A 1 86 ? -7.260 2.279 0.172 1.00 84.12 86 ALA A O 1
ATOM 689 N N . ARG A 1 87 ? -5.591 1.111 -0.796 1.00 83.75 87 ARG A N 1
ATOM 690 C CA . ARG A 1 87 ? -5.801 -0.118 -0.020 1.00 83.75 87 ARG A CA 1
ATOM 691 C C . ARG A 1 87 ? -5.565 0.109 1.475 1.00 83.75 87 ARG A C 1
ATOM 693 O O . ARG A 1 87 ? -6.396 -0.294 2.288 1.00 83.75 87 ARG A O 1
ATOM 700 N N . LEU A 1 88 ? -4.473 0.778 1.844 1.00 88.06 88 LEU A N 1
ATOM 701 C CA . LEU A 1 88 ? -4.159 1.101 3.241 1.00 88.06 88 LEU A CA 1
ATOM 702 C C . LEU A 1 88 ? -5.202 2.036 3.862 1.00 88.06 88 LEU A C 1
ATOM 704 O O . LEU A 1 88 ? -5.629 1.827 4.996 1.00 88.06 88 LEU A O 1
ATOM 708 N N . ARG A 1 89 ? -5.669 3.036 3.111 1.00 88.31 89 ARG A N 1
ATOM 709 C CA . ARG A 1 89 ? -6.710 3.964 3.565 1.00 88.31 89 ARG A CA 1
ATOM 710 C C . ARG A 1 89 ? -8.044 3.256 3.786 1.00 88.31 89 ARG A C 1
ATOM 712 O O . ARG A 1 89 ? -8.713 3.529 4.778 1.00 88.31 89 ARG A O 1
ATOM 719 N N . SER A 1 90 ? -8.417 2.331 2.901 1.00 88.75 90 SER A N 1
ATOM 720 C CA . SER A 1 90 ? -9.589 1.470 3.095 1.00 88.75 90 SER A CA 1
ATOM 721 C C . SER A 1 90 ? -9.460 0.626 4.367 1.00 88.75 90 SER A C 1
ATOM 723 O O . SER A 1 90 ? -10.388 0.588 5.174 1.00 88.75 90 SER A O 1
ATOM 725 N N . LEU A 1 91 ? -8.288 0.028 4.602 1.00 92.00 91 LEU A N 1
ATOM 726 C CA . LEU A 1 91 ? -8.029 -0.753 5.811 1.00 92.00 91 LEU A CA 1
ATOM 727 C C . LEU A 1 91 ? -8.156 0.099 7.087 1.00 92.00 91 LEU A C 1
ATOM 729 O O . LEU A 1 91 ? -8.789 -0.326 8.053 1.00 92.00 91 LEU A O 1
ATOM 733 N N . LEU A 1 92 ? -7.618 1.322 7.080 1.00 93.88 92 LEU A N 1
ATOM 734 C CA . LEU A 1 92 ? -7.756 2.267 8.193 1.00 93.88 92 LEU A CA 1
ATOM 735 C C . LEU A 1 92 ? -9.218 2.629 8.481 1.00 93.88 92 LEU A C 1
ATOM 737 O O . LEU A 1 92 ? -9.598 2.720 9.647 1.00 93.88 92 LEU A O 1
ATOM 741 N N . TRP A 1 93 ? -10.055 2.786 7.451 1.00 93.50 93 TRP A N 1
ATOM 742 C CA . TRP A 1 93 ? -11.491 3.026 7.633 1.00 93.50 93 TRP A CA 1
ATOM 743 C C . TRP A 1 93 ? -12.199 1.864 8.326 1.00 93.50 93 TRP A C 1
ATOM 745 O O . TRP A 1 93 ? -13.009 2.094 9.225 1.00 93.50 93 TRP A O 1
ATOM 755 N N . VAL A 1 94 ? -11.870 0.624 7.954 1.00 95.00 94 VAL A N 1
ATOM 756 C CA . VAL A 1 94 ? -12.425 -0.572 8.607 1.00 95.00 94 VAL A CA 1
ATOM 757 C C . VAL A 1 94 ? -12.016 -0.619 10.078 1.00 95.00 94 VAL A C 1
ATOM 759 O O . VAL A 1 94 ? -12.867 -0.836 10.941 1.00 95.00 94 VAL A O 1
ATOM 762 N N . TYR A 1 95 ? -10.745 -0.347 10.386 1.00 94.19 95 TYR A N 1
ATOM 763 C CA . TYR A 1 95 ? -10.289 -0.251 11.774 1.00 94.19 95 TYR A CA 1
ATOM 764 C C . TYR A 1 95 ? -11.006 0.855 12.548 1.00 94.19 95 TYR A C 1
ATOM 766 O O . TYR A 1 95 ? -11.441 0.620 13.673 1.00 94.19 95 TYR A O 1
ATOM 774 N N . GLY A 1 96 ? -11.175 2.036 11.947 1.00 96.56 96 GLY A N 1
ATOM 775 C CA . GLY A 1 96 ? -11.912 3.143 12.554 1.00 96.56 96 GLY A CA 1
ATOM 776 C C . GLY A 1 96 ? -13.356 2.766 12.890 1.00 96.56 96 GLY A C 1
ATOM 777 O O . GLY A 1 96 ? -13.822 3.032 13.997 1.00 96.56 96 GLY A O 1
ATOM 778 N N . LEU A 1 97 ? -14.042 2.076 11.975 1.00 96.62 97 LEU A N 1
ATOM 779 C CA . LEU A 1 97 ? -15.406 1.595 12.194 1.00 96.62 97 LEU A CA 1
ATOM 780 C C . LEU A 1 97 ? -15.472 0.547 13.313 1.00 96.62 97 LEU A C 1
ATOM 782 O O . LEU A 1 97 ? -16.336 0.631 14.185 1.00 96.62 97 LEU A O 1
ATOM 786 N N . ALA A 1 98 ? -14.546 -0.414 13.321 1.00 96.56 98 ALA A N 1
ATOM 787 C CA . ALA A 1 98 ? -14.475 -1.435 14.363 1.00 96.56 98 ALA A CA 1
ATOM 788 C C . ALA A 1 98 ? -14.240 -0.811 15.746 1.00 96.56 98 ALA A C 1
ATOM 790 O O . ALA A 1 98 ? -14.933 -1.151 16.705 1.00 96.56 98 ALA A O 1
ATOM 791 N N . PHE A 1 99 ? -13.317 0.150 15.841 1.00 97.38 99 PHE A N 1
ATOM 792 C CA . PHE A 1 99 ? -13.063 0.892 17.073 1.00 97.38 99 PHE A CA 1
ATOM 793 C C . PHE A 1 99 ? -14.284 1.683 17.536 1.00 97.38 99 PHE A C 1
ATOM 795 O O . PHE A 1 99 ? -14.619 1.646 18.719 1.00 97.38 99 PHE A O 1
ATOM 802 N N . PHE A 1 100 ? -14.970 2.363 16.616 1.00 97.62 100 PHE A N 1
ATOM 803 C CA . PHE A 1 100 ? -16.179 3.117 16.930 1.00 97.62 100 PHE A CA 1
ATOM 804 C C . PHE A 1 100 ? -17.280 2.217 17.503 1.00 97.62 100 PHE A C 1
ATOM 806 O O . PHE A 1 100 ? -17.846 2.525 18.552 1.00 97.62 100 PHE A O 1
ATOM 813 N N . LEU A 1 101 ? -17.546 1.074 16.863 1.00 97.44 101 LEU A N 1
ATOM 814 C CA . LEU A 1 101 ? -18.539 0.109 17.339 1.00 97.44 101 LEU A CA 1
ATOM 815 C C . LEU A 1 101 ? -18.142 -0.496 18.688 1.00 97.44 101 LEU A C 1
ATOM 817 O O . LEU A 1 101 ? -18.977 -0.590 19.587 1.00 97.44 101 LEU A O 1
ATOM 821 N N . PHE A 1 102 ? -16.869 -0.863 18.849 1.00 97.69 102 PHE A N 1
ATOM 822 C CA . PHE A 1 102 ? -16.353 -1.424 20.093 1.00 97.69 102 PHE A CA 1
ATOM 823 C C . PHE A 1 102 ? -16.499 -0.444 21.259 1.00 97.69 102 PHE A C 1
ATOM 825 O O . PHE A 1 102 ? -17.096 -0.787 22.278 1.00 97.69 102 PHE A O 1
ATOM 832 N N . PHE A 1 103 ? -16.005 0.788 21.110 1.00 97.31 103 PHE A N 1
ATOM 833 C CA . PHE A 1 103 ? -16.098 1.796 22.165 1.00 97.31 103 PHE A CA 1
ATOM 834 C C . PHE A 1 103 ? -17.536 2.247 22.416 1.00 97.31 103 PHE A C 1
ATOM 836 O O . PHE A 1 103 ? -17.906 2.457 23.571 1.00 97.31 103 PHE A O 1
ATOM 843 N N . GLY A 1 104 ? -18.362 2.346 21.372 1.00 97.06 104 GLY A N 1
ATOM 844 C CA . GLY A 1 104 ? -19.787 2.637 21.514 1.00 97.06 104 GLY A CA 1
ATOM 845 C C . GLY A 1 104 ? -20.503 1.575 22.350 1.00 97.06 104 GLY A C 1
ATOM 846 O O . GLY A 1 104 ? -21.202 1.901 23.311 1.00 97.06 104 GLY A O 1
ATOM 847 N N . PHE A 1 105 ? -20.273 0.297 22.043 1.00 97.12 105 PHE A N 1
ATOM 848 C CA . PHE A 1 105 ? -20.854 -0.811 22.796 1.00 97.12 105 PHE A CA 1
ATOM 849 C C . PHE A 1 105 ? -20.310 -0.900 24.225 1.00 97.12 105 PHE A C 1
ATOM 851 O O . PHE A 1 105 ? -21.078 -1.079 25.171 1.00 97.12 105 PHE A O 1
ATOM 858 N N . LEU A 1 106 ? -18.999 -0.725 24.404 1.00 97.12 106 LEU A N 1
ATOM 859 C CA . LEU A 1 106 ? -18.368 -0.724 25.720 1.00 97.12 106 LEU A CA 1
ATOM 860 C C . LEU A 1 106 ? -18.918 0.407 26.600 1.00 97.12 106 LEU A C 1
ATOM 862 O O . LEU A 1 106 ? -19.282 0.173 27.751 1.00 97.12 106 LEU A O 1
ATOM 866 N N . GLY A 1 107 ? -19.042 1.618 26.052 1.00 97.00 107 GLY A N 1
ATOM 867 C CA . GLY A 1 107 ? -19.642 2.757 26.745 1.00 97.00 107 GLY A CA 1
ATOM 868 C C . GLY A 1 107 ? -21.089 2.482 27.156 1.00 97.00 107 GLY A C 1
ATOM 869 O O . GLY A 1 107 ? -21.459 2.713 28.308 1.00 97.00 107 GLY A O 1
ATOM 870 N N . PHE A 1 108 ? -21.890 1.913 26.252 1.00 96.69 108 PHE A N 1
ATOM 871 C CA . PHE A 1 108 ? -23.257 1.489 26.556 1.00 96.69 108 PHE A CA 1
ATOM 872 C C . PHE A 1 108 ? -23.312 0.458 27.696 1.00 96.69 108 PHE A C 1
ATOM 874 O O . PHE A 1 108 ? -24.110 0.606 28.625 1.00 96.69 108 PHE A O 1
ATOM 881 N N . LEU A 1 109 ? -22.440 -0.556 27.669 1.00 96.94 109 LEU A N 1
ATOM 882 C CA . LEU A 1 109 ? -22.349 -1.574 28.718 1.00 96.94 109 LEU A CA 1
ATOM 883 C C . LEU A 1 109 ? -22.036 -0.964 30.085 1.00 96.94 109 LEU A C 1
ATOM 885 O O . LEU A 1 109 ? -22.706 -1.288 31.063 1.00 96.94 109 LEU A O 1
ATOM 889 N N . LEU A 1 110 ? -21.063 -0.054 30.149 1.00 96.81 110 LEU A N 1
ATOM 890 C CA . LEU A 1 110 ? -20.680 0.615 31.394 1.00 96.81 110 LEU A CA 1
ATOM 891 C C . LEU A 1 110 ? -21.821 1.470 31.962 1.00 96.81 110 LEU A C 1
ATOM 893 O O . LEU A 1 110 ? -22.054 1.468 33.174 1.00 96.81 110 LEU A O 1
ATOM 897 N N . LEU A 1 111 ? -22.567 2.172 31.102 1.00 96.19 111 LEU A N 1
ATOM 898 C CA . LEU A 1 111 ? -23.746 2.934 31.521 1.00 96.19 111 LEU A CA 1
ATOM 899 C C . LEU A 1 111 ? -24.840 2.019 32.079 1.00 96.19 111 LEU A C 1
ATOM 901 O O . LEU A 1 111 ? -25.377 2.286 33.156 1.00 96.19 111 LEU A O 1
ATOM 905 N N . ARG A 1 112 ? -25.131 0.913 31.388 1.00 95.31 112 ARG A N 1
ATOM 906 C CA . ARG A 1 112 ? -26.130 -0.066 31.829 1.00 95.31 112 ARG A CA 1
ATOM 907 C C . ARG A 1 112 ? -25.723 -0.747 33.135 1.00 95.31 112 ARG A C 1
ATOM 909 O O . ARG A 1 112 ? -26.559 -0.930 34.013 1.00 95.31 112 ARG A O 1
ATOM 916 N N . GLN A 1 113 ? -24.443 -1.080 33.292 1.00 95.69 113 GLN A N 1
ATOM 917 C CA . GLN A 1 113 ? -23.908 -1.658 34.523 1.00 95.69 113 GLN A CA 1
ATOM 918 C C . GLN A 1 113 ? -24.064 -0.691 35.704 1.00 95.69 113 GLN A C 1
ATOM 920 O O . GLN A 1 113 ? -24.491 -1.105 36.780 1.00 95.69 113 GLN A O 1
ATOM 925 N N . ARG A 1 114 ? -23.794 0.607 35.505 1.00 94.88 114 ARG A N 1
ATOM 926 C CA . ARG A 1 114 ? -24.025 1.634 36.535 1.00 94.88 114 ARG A CA 1
ATOM 927 C C . ARG A 1 114 ? -25.495 1.749 36.934 1.00 94.88 114 ARG A C 1
ATOM 929 O O . ARG A 1 114 ? -25.779 1.872 38.123 1.00 94.88 114 ARG A O 1
ATOM 936 N N . GLN A 1 115 ? -26.414 1.708 35.969 1.00 93.50 115 GLN A N 1
ATOM 937 C CA . GLN A 1 115 ? -27.854 1.722 36.248 1.00 93.50 115 GLN A CA 1
ATOM 938 C C . GLN A 1 115 ? -28.271 0.487 37.048 1.00 93.50 115 GLN A C 1
ATOM 940 O O . GLN A 1 115 ? -28.852 0.638 38.115 1.00 93.50 115 GLN A O 1
ATOM 945 N N . ALA A 1 116 ? -27.864 -0.709 36.615 1.00 93.00 116 ALA A N 1
ATOM 946 C CA . ALA A 1 116 ? -28.180 -1.952 37.314 1.00 93.00 116 ALA A CA 1
ATOM 947 C C . ALA A 1 116 ? -27.684 -1.952 38.771 1.00 93.00 116 ALA A C 1
ATOM 949 O O . ALA A 1 116 ? -28.416 -2.361 39.666 1.00 93.00 116 ALA A O 1
ATOM 950 N N . ILE A 1 117 ? -26.473 -1.446 39.037 1.00 93.38 117 ILE A N 1
ATOM 951 C CA . ILE A 1 117 ? -25.950 -1.313 40.409 1.00 93.38 117 ILE A CA 1
ATOM 952 C C . ILE A 1 117 ? -26.814 -0.356 41.240 1.00 93.38 117 ILE A C 1
ATOM 954 O O . ILE A 1 117 ? -27.093 -0.635 42.406 1.00 93.38 117 ILE A O 1
ATOM 958 N N . ARG A 1 118 ? -27.243 0.771 40.659 1.00 92.62 118 ARG A N 1
ATOM 959 C CA . ARG A 1 118 ? -28.115 1.733 41.345 1.00 92.62 118 ARG A CA 1
ATOM 960 C C . ARG A 1 118 ? -29.471 1.116 41.680 1.00 92.62 118 ARG A C 1
ATOM 962 O O . ARG A 1 118 ? -29.929 1.273 42.806 1.00 92.62 118 ARG A O 1
ATOM 969 N N . ASP A 1 119 ? -30.062 0.395 40.736 1.00 92.12 119 ASP A N 1
ATOM 970 C CA . ASP A 1 119 ? -31.364 -0.247 40.910 1.00 92.12 119 ASP A CA 1
ATOM 971 C C . ASP A 1 119 ? -31.288 -1.354 41.980 1.00 92.12 119 ASP A C 1
ATOM 973 O O . ASP A 1 119 ? -32.145 -1.432 42.858 1.00 92.12 119 ASP A O 1
ATOM 977 N N . ILE A 1 120 ? -30.207 -2.147 41.988 1.00 92.19 120 ILE A N 1
ATOM 978 C CA . ILE A 1 120 ? -29.940 -3.155 43.029 1.00 92.19 120 ILE A CA 1
ATOM 979 C C . ILE A 1 120 ? -29.786 -2.504 44.412 1.00 92.19 120 ILE A C 1
ATOM 981 O O . ILE A 1 120 ? -30.369 -2.987 45.382 1.00 92.19 120 ILE A O 1
ATOM 985 N N . ASN A 1 121 ? -29.031 -1.405 44.521 1.00 91.12 121 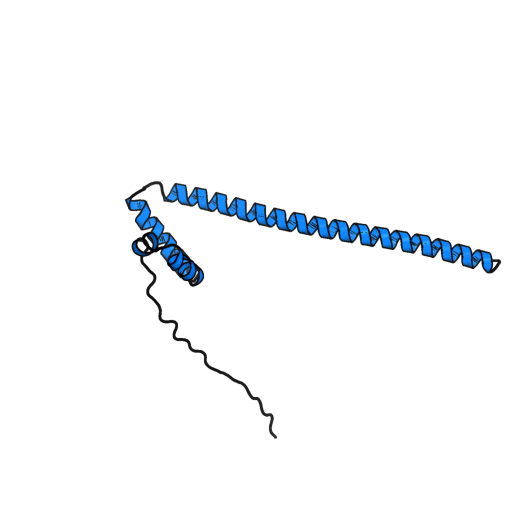ASN A N 1
ATOM 986 C CA . ASN A 1 121 ? -28.864 -0.695 45.793 1.00 91.12 121 ASN A CA 1
ATOM 987 C C . ASN A 1 121 ? -30.194 -0.140 46.323 1.00 91.12 121 ASN A C 1
ATOM 989 O O . ASN A 1 121 ? -30.453 -0.246 47.519 1.00 91.12 121 ASN A O 1
ATOM 993 N N . GLN A 1 122 ? -31.055 0.383 45.443 1.00 89.44 122 GLN A N 1
ATOM 994 C CA . GLN A 1 122 ? -32.393 0.848 45.818 1.00 89.44 122 GLN A CA 1
ATOM 995 C C . GLN A 1 122 ? -33.288 -0.295 46.318 1.00 89.44 122 GLN A C 1
ATOM 997 O O . GLN A 1 122 ? -33.997 -0.125 47.306 1.00 89.44 122 GLN A O 1
ATOM 1002 N N . MET A 1 123 ? -33.233 -1.473 45.685 1.00 85.69 123 MET A N 1
ATOM 1003 C CA . MET A 1 123 ? -33.994 -2.651 46.131 1.00 85.69 123 MET A CA 1
ATOM 1004 C C . MET A 1 123 ? -33.504 -3.215 47.470 1.00 85.69 123 MET A C 1
ATOM 1006 O O . MET A 1 123 ? -34.298 -3.761 48.232 1.00 85.69 123 MET A O 1
ATOM 1010 N N . LEU A 1 124 ? -32.210 -3.081 47.771 1.00 86.00 124 LEU A N 1
ATOM 1011 C CA . LEU A 1 124 ? -31.612 -3.525 49.035 1.00 86.00 124 LEU A CA 1
ATOM 1012 C C . LEU A 1 124 ? -31.846 -2.556 50.207 1.00 86.00 124 LEU A C 1
ATOM 1014 O O . LEU A 1 124 ? -31.400 -2.848 51.316 1.00 86.00 124 LEU A O 1
ATOM 1018 N N . GLY A 1 125 ? -32.546 -1.436 49.991 1.00 65.81 125 GLY A N 1
ATOM 1019 C CA . GLY A 1 125 ? -32.957 -0.517 51.056 1.00 65.81 125 GLY A CA 1
ATOM 1020 C C . GLY A 1 125 ? -31.798 0.150 51.805 1.00 65.81 125 GLY A C 1
ATOM 1021 O O . GLY A 1 125 ? -31.942 0.445 52.991 1.00 65.81 125 GLY A O 1
ATOM 1022 N N . LYS A 1 126 ? -30.652 0.344 51.139 1.00 53.91 126 LYS A N 1
ATOM 1023 C CA . LYS A 1 126 ? -29.545 1.177 51.632 1.00 53.91 126 LYS A CA 1
ATOM 1024 C C . LYS A 1 126 ? -29.653 2.608 51.126 1.00 53.91 126 LYS A C 1
ATOM 1026 O O . LYS A 1 126 ? -30.042 2.787 49.951 1.00 53.91 126 LYS A O 1
#

Foldseek 3Di:
DDDPPDDPPPDPPPPPPPPDQDALVRLVPDDPVVNVVVCVPDDPVSVVVSVVRVLVVVCVVPVCSVVVVVVVVVVVVVVVVVVVVVVVVVVVVVVVVVVCVVVVVVVVVVVVVVVVVVVVVVVVVD